Protein AF-A0A972DQG0-F1 (afdb_monomer_lite)

Radius of gyration: 12.49 Å; chains: 1; bounding box: 32×22×25 Å

Secondary structure (DSSP, 8-state):
---EEEEE-TTSPEEEEEEETTTTEEEEEEE-HHHHSPPP-

pLDDT: mean 93.58, std 8.58, range [61.16, 98.44]

Sequence (41 aa):
AAYSDLTLMKDKSVGVLWERGNYRFITFTRLDREFLEPAER

Foldseek 3Di:
DWDKDWDQDPVRWIWIWIADDVRPDTDIDTGDPPRVDDDDD

Structure (mmCIF, N/CA/C/O backbone):
data_AF-A0A972DQG0-F1
#
_entry.id   AF-A0A972DQG0-F1
#
loop_
_atom_site.group_PDB
_atom_site.id
_atom_site.type_symbol
_atom_site.label_atom_id
_atom_site.label_alt_id
_atom_site.label_comp_id
_atom_site.label_asym_id
_atom_site.label_entity_id
_atom_site.label_seq_id
_atom_site.pdbx_PDB_ins_code
_atom_site.Cartn_x
_atom_site.Cartn_y
_atom_sit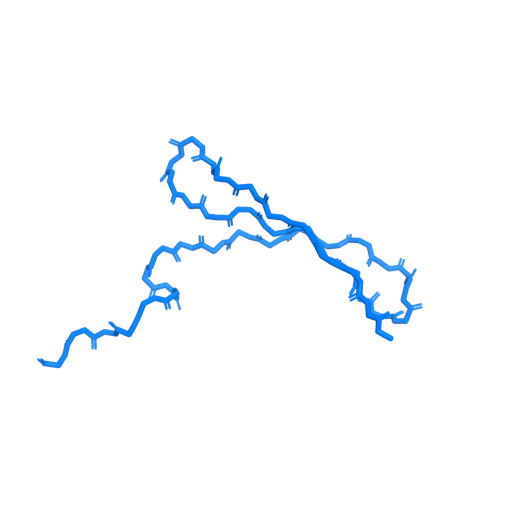e.Cartn_z
_atom_site.occupancy
_atom_site.B_iso_or_equiv
_atom_site.auth_seq_id
_atom_site.auth_comp_id
_atom_site.auth_asym_id
_atom_site.auth_atom_id
_atom_site.pdbx_PDB_model_num
ATOM 1 N N . ALA A 1 1 ? 10.164 -11.039 -6.761 1.00 62.38 1 ALA A N 1
ATOM 2 C CA . ALA A 1 1 ? 9.427 -10.471 -5.617 1.00 62.38 1 ALA A CA 1
ATOM 3 C C . ALA A 1 1 ? 9.442 -8.962 -5.786 1.00 62.38 1 ALA A C 1
ATOM 5 O O . ALA A 1 1 ? 10.468 -8.461 -6.220 1.00 62.38 1 ALA A O 1
ATOM 6 N N . ALA A 1 2 ? 8.332 -8.278 -5.524 1.00 86.88 2 ALA A N 1
ATOM 7 C CA . ALA A 1 2 ? 8.240 -6.819 -5.586 1.00 86.88 2 ALA A CA 1
ATOM 8 C C . ALA A 1 2 ? 8.093 -6.268 -4.159 1.00 86.88 2 ALA A C 1
ATOM 10 O O . ALA A 1 2 ? 7.607 -6.995 -3.289 1.00 86.88 2 ALA A O 1
ATOM 11 N N . TYR A 1 3 ? 8.537 -5.037 -3.913 1.00 96.31 3 TYR A N 1
ATOM 12 C CA . TYR A 1 3 ? 8.535 -4.432 -2.580 1.00 96.31 3 TYR A CA 1
ATOM 13 C C . TYR A 1 3 ? 7.321 -3.530 -2.339 1.00 96.31 3 TYR A C 1
ATOM 15 O O . TYR A 1 3 ? 6.714 -2.982 -3.265 1.00 96.31 3 TYR A O 1
ATOM 23 N N . SER A 1 4 ? 6.987 -3.366 -1.059 1.00 97.25 4 SER A N 1
ATOM 24 C CA . SER A 1 4 ? 5.974 -2.429 -0.581 1.00 97.25 4 SER A CA 1
ATOM 25 C C . SER A 1 4 ? 6.338 -1.869 0.789 1.00 97.25 4 SER A C 1
ATOM 27 O O . SER A 1 4 ? 7.003 -2.551 1.568 1.00 97.25 4 SER A O 1
ATOM 29 N N . ASP A 1 5 ? 5.834 -0.677 1.093 1.00 98.31 5 ASP A N 1
ATOM 30 C CA . ASP A 1 5 ? 5.905 -0.044 2.409 1.00 98.31 5 ASP A CA 1
ATOM 31 C C . ASP A 1 5 ? 4.552 0.583 2.786 1.00 98.31 5 ASP A C 1
ATOM 33 O O . ASP A 1 5 ? 3.718 0.880 1.920 1.00 98.31 5 ASP A O 1
ATOM 37 N N . LEU A 1 6 ? 4.320 0.745 4.088 1.00 98.25 6 LEU A N 1
ATOM 38 C CA . LEU A 1 6 ? 3.036 1.135 4.663 1.00 98.25 6 LEU A CA 1
ATOM 39 C C . LEU A 1 6 ? 3.191 2.309 5.625 1.00 98.25 6 LEU A C 1
ATOM 41 O O . LEU A 1 6 ? 4.146 2.399 6.391 1.00 98.25 6 LEU A O 1
ATOM 45 N N . THR A 1 7 ? 2.184 3.178 5.657 1.00 98.12 7 THR A N 1
ATOM 46 C CA . THR A 1 7 ? 2.086 4.229 6.672 1.00 98.12 7 THR A CA 1
ATOM 47 C C . THR A 1 7 ? 0.654 4.422 7.152 1.00 98.12 7 THR A C 1
ATOM 49 O O . THR A 1 7 ? -0.302 4.258 6.389 1.00 98.12 7 THR A O 1
ATOM 52 N N . LEU A 1 8 ? 0.502 4.801 8.422 1.00 98.12 8 LEU A N 1
ATOM 53 C CA . LEU A 1 8 ? -0.778 5.238 8.965 1.00 98.12 8 LEU A CA 1
ATOM 54 C C . LEU A 1 8 ? -0.997 6.714 8.616 1.00 98.12 8 LEU A C 1
ATOM 56 O O . LEU A 1 8 ? -0.191 7.577 8.968 1.00 98.12 8 LEU A O 1
ATOM 60 N N . MET A 1 9 ? -2.101 7.014 7.938 1.00 97.56 9 MET A N 1
ATOM 61 C CA . MET A 1 9 ? -2.464 8.376 7.557 1.00 97.56 9 MET A CA 1
ATOM 62 C C . MET A 1 9 ? -3.195 9.105 8.695 1.00 97.56 9 MET A C 1
ATOM 64 O O . MET A 1 9 ? -3.692 8.497 9.643 1.00 97.56 9 MET A O 1
ATOM 68 N N . LYS A 1 10 ? -3.297 10.439 8.600 1.00 97.56 10 LYS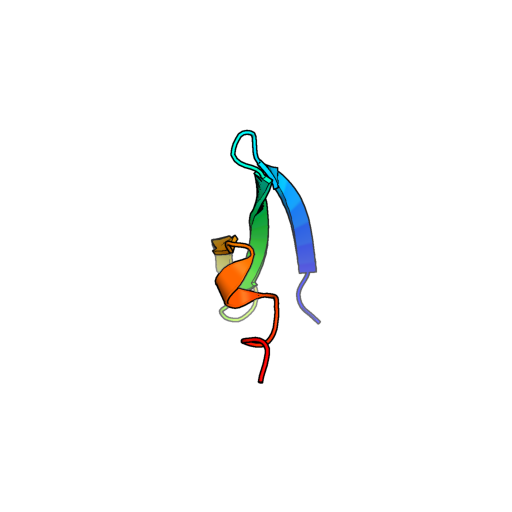 A N 1
ATOM 69 C CA . LYS A 1 10 ? -3.926 11.283 9.639 1.00 97.56 10 LYS A CA 1
ATOM 70 C C . LYS A 1 10 ? -5.390 10.927 9.920 1.00 97.56 10 LYS A C 1
ATOM 72 O O . LYS A 1 10 ? -5.848 11.083 11.045 1.00 97.56 10 LYS A O 1
ATOM 77 N N . ASP A 1 11 ? -6.108 10.449 8.910 1.00 96.75 11 ASP A N 1
ATOM 78 C CA . ASP A 1 11 ? -7.501 9.999 9.009 1.00 96.75 11 ASP A CA 1
ATOM 79 C C . ASP A 1 11 ? -7.638 8.517 9.390 1.00 96.75 11 ASP A C 1
ATOM 81 O O . ASP A 1 11 ? -8.726 7.956 9.303 1.00 96.75 11 ASP A O 1
ATOM 85 N N . LYS A 1 12 ? -6.540 7.896 9.839 1.00 95.44 12 LYS A N 1
ATOM 86 C CA . LYS A 1 12 ? -6.448 6.492 10.258 1.00 95.44 12 LYS A CA 1
ATOM 87 C C . LYS A 1 12 ? -6.636 5.467 9.136 1.00 95.44 12 LYS A C 1
ATOM 89 O O . LYS A 1 12 ? -6.697 4.277 9.431 1.00 95.44 12 LYS A O 1
ATOM 94 N N . SER A 1 13 ? -6.679 5.891 7.874 1.00 97.69 13 SER A N 1
ATOM 95 C CA . SER A 1 13 ? -6.521 4.973 6.742 1.00 97.69 13 SER A CA 1
ATOM 96 C C . SER A 1 13 ? -5.056 4.551 6.567 1.00 97.69 13 SER A C 1
ATOM 98 O O . SER A 1 13 ? -4.143 5.176 7.119 1.00 97.69 13 SER A O 1
ATOM 100 N N . VAL A 1 14 ? -4.820 3.483 5.805 1.00 98.31 14 VAL A N 1
ATOM 101 C CA . VAL A 1 14 ? -3.475 2.989 5.490 1.00 98.31 14 VAL A CA 1
ATOM 102 C C . VAL A 1 14 ? -3.076 3.458 4.095 1.00 98.31 14 VAL A C 1
ATOM 104 O O . VAL A 1 14 ? -3.771 3.200 3.112 1.00 98.31 14 VAL A O 1
ATOM 107 N N . GLY A 1 15 ? -1.936 4.140 4.005 1.00 98.44 15 GLY A N 1
ATOM 108 C CA . GLY A 1 15 ? -1.276 4.435 2.739 1.00 98.44 15 GLY A CA 1
ATOM 109 C C . GLY A 1 15 ? -0.310 3.310 2.380 1.00 98.44 15 GLY A C 1
ATOM 110 O O . GLY A 1 15 ? 0.557 2.973 3.182 1.00 98.44 15 GLY A O 1
ATOM 111 N N . VAL A 1 16 ? -0.447 2.755 1.178 1.00 98.38 16 VAL A N 1
ATOM 112 C CA . VAL A 1 16 ? 0.405 1.689 0.641 1.00 98.38 16 VAL A CA 1
ATOM 113 C C . VAL A 1 16 ? 1.196 2.227 -0.537 1.00 98.38 16 VAL A C 1
ATOM 115 O O . VAL A 1 16 ? 0.606 2.666 -1.527 1.00 98.38 16 VAL A O 1
ATOM 118 N N . LEU A 1 17 ? 2.521 2.153 -0.456 1.00 98.38 17 LEU A N 1
ATOM 119 C CA . LEU A 1 17 ? 3.402 2.344 -1.601 1.00 98.38 17 LEU A CA 1
ATOM 120 C C . LEU A 1 17 ? 3.903 0.974 -2.054 1.00 98.38 17 LEU A C 1
ATOM 122 O O . LEU A 1 17 ? 4.437 0.226 -1.242 1.00 98.38 17 LEU A O 1
ATOM 126 N N . TRP A 1 18 ? 3.731 0.620 -3.326 1.00 98.06 18 TRP A N 1
ATOM 127 C CA . TRP A 1 18 ? 4.124 -0.704 -3.813 1.00 98.06 18 TRP A CA 1
ATOM 128 C C . TRP A 1 18 ? 4.551 -0.709 -5.279 1.00 98.06 18 TRP A C 1
ATOM 130 O O . TRP A 1 18 ? 4.092 0.095 -6.096 1.00 98.06 18 TRP A O 1
ATOM 140 N N . GLU A 1 19 ? 5.452 -1.628 -5.610 1.00 98.19 19 GLU A N 1
ATOM 141 C CA . GLU A 1 19 ? 5.980 -1.820 -6.958 1.00 98.19 19 GLU A CA 1
ATOM 142 C C . GLU A 1 19 ? 5.064 -2.717 -7.799 1.00 98.19 19 GLU A C 1
ATOM 144 O O . GLU A 1 19 ? 4.650 -3.797 -7.371 1.00 98.19 19 GLU A O 1
ATOM 149 N N . ARG A 1 20 ? 4.787 -2.320 -9.047 1.00 95.81 20 ARG A N 1
ATOM 150 C CA . ARG A 1 20 ? 4.016 -3.148 -9.989 1.00 95.81 20 ARG A CA 1
ATOM 151 C C . ARG A 1 20 ? 4.465 -3.001 -11.436 1.00 95.81 20 ARG A C 1
ATOM 153 O O . ARG A 1 2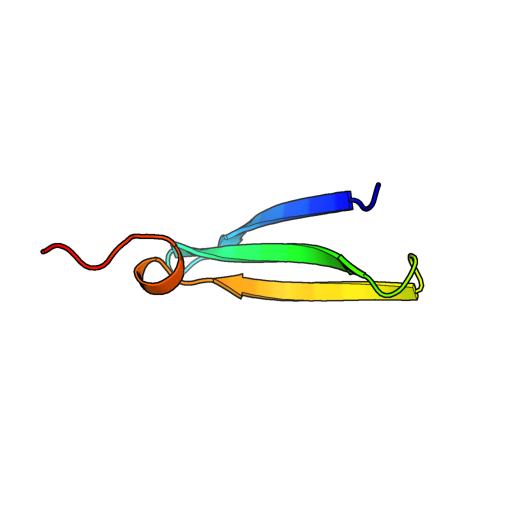0 ? 5.259 -2.132 -11.791 1.00 95.81 20 ARG A O 1
ATOM 160 N N . GLY A 1 21 ? 3.925 -3.870 -12.292 1.00 94.94 21 GLY A N 1
ATOM 161 C CA . GLY A 1 21 ? 4.207 -3.860 -13.729 1.00 94.94 21 GLY A CA 1
ATOM 162 C C . GLY A 1 21 ? 5.664 -4.193 -14.046 1.00 94.94 21 GLY A C 1
ATOM 163 O O . GLY A 1 21 ? 6.273 -3.508 -14.862 1.00 94.94 21 GLY A O 1
ATOM 164 N N . ASN A 1 22 ? 6.216 -5.217 -13.383 1.00 95.12 22 ASN A N 1
ATOM 165 C CA . ASN A 1 22 ? 7.621 -5.618 -13.501 1.00 95.12 22 ASN A CA 1
ATOM 166 C C . ASN A 1 22 ? 8.586 -4.459 -13.179 1.00 95.12 22 ASN A C 1
ATOM 168 O O . ASN A 1 22 ? 9.409 -4.081 -14.009 1.00 95.12 22 ASN A O 1
ATOM 172 N N . TYR A 1 23 ? 8.435 -3.875 -11.982 1.00 94.62 23 TYR A N 1
ATOM 173 C CA . TYR A 1 23 ? 9.288 -2.802 -11.438 1.00 94.62 23 TYR A CA 1
ATOM 174 C C . TYR A 1 23 ? 9.261 -1.479 -12.220 1.00 94.62 23 TYR A C 1
ATOM 176 O O . TYR A 1 23 ? 10.139 -0.636 -12.071 1.00 94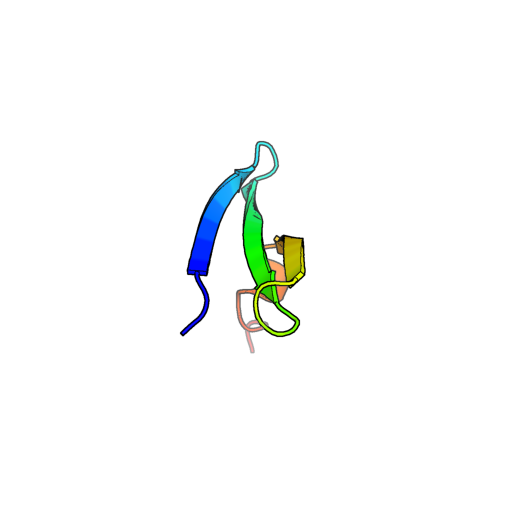.62 23 TYR A O 1
ATOM 184 N N . ARG A 1 24 ? 8.248 -1.275 -13.069 1.00 96.69 24 ARG A N 1
ATOM 185 C CA . ARG A 1 24 ? 8.111 -0.051 -13.874 1.00 96.69 24 ARG A CA 1
ATOM 186 C C . ARG A 1 24 ? 7.373 1.068 -13.160 1.00 96.69 24 ARG A C 1
ATOM 188 O O . ARG A 1 24 ? 7.492 2.221 -13.561 1.00 96.69 24 ARG A O 1
ATOM 195 N N . PHE A 1 25 ? 6.581 0.729 -12.148 1.00 97.44 25 PHE A N 1
ATOM 196 C CA . PHE A 1 25 ? 5.711 1.683 -11.479 1.00 97.44 25 PHE A CA 1
ATOM 197 C C . PHE A 1 25 ? 5.810 1.534 -9.973 1.00 97.44 25 PHE A C 1
ATOM 199 O O . PHE A 1 25 ? 5.651 0.432 -9.448 1.00 97.44 25 PHE A O 1
ATOM 206 N N . ILE A 1 26 ? 5.963 2.669 -9.300 1.00 97.81 26 ILE A N 1
ATOM 207 C CA . ILE A 1 26 ? 5.653 2.813 -7.884 1.00 97.81 26 ILE A CA 1
ATOM 208 C C . ILE A 1 26 ? 4.226 3.355 -7.800 1.00 97.81 26 ILE A C 1
ATOM 210 O O . ILE A 1 26 ? 3.901 4.370 -8.414 1.00 97.81 26 ILE A O 1
ATOM 214 N N . THR A 1 27 ? 3.354 2.640 -7.097 1.00 98.00 27 THR A N 1
ATOM 215 C CA . THR A 1 27 ? 1.923 2.947 -7.006 1.00 98.00 27 THR A CA 1
ATOM 216 C C . THR A 1 27 ? 1.548 3.272 -5.575 1.00 98.00 27 THR A C 1
ATOM 218 O O . THR A 1 27 ? 1.932 2.551 -4.659 1.00 98.00 27 THR A O 1
ATOM 221 N N . PHE A 1 28 ? 0.770 4.339 -5.402 1.00 98.19 28 PHE A N 1
ATOM 222 C CA . PHE A 1 28 ? 0.134 4.663 -4.134 1.00 98.19 28 PHE A CA 1
ATOM 223 C C . PHE A 1 28 ? -1.308 4.151 -4.128 1.00 98.19 28 PHE A C 1
ATOM 225 O O . PHE A 1 28 ? -2.065 4.376 -5.074 1.00 98.19 28 PHE 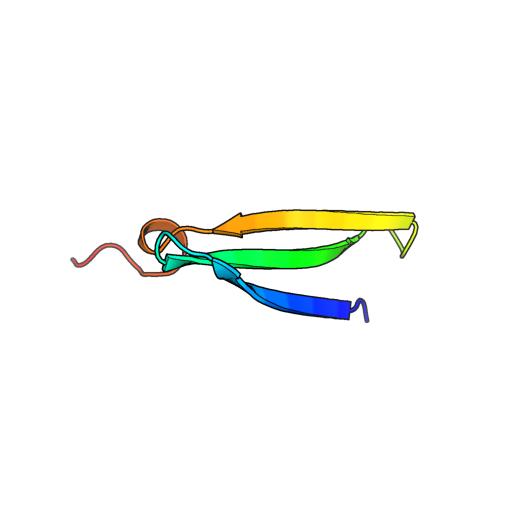A O 1
ATOM 232 N N . THR A 1 29 ? -1.695 3.461 -3.063 1.00 98.06 29 THR A N 1
ATOM 233 C CA . THR A 1 29 ? -3.065 3.005 -2.830 1.00 98.06 29 THR A CA 1
ATOM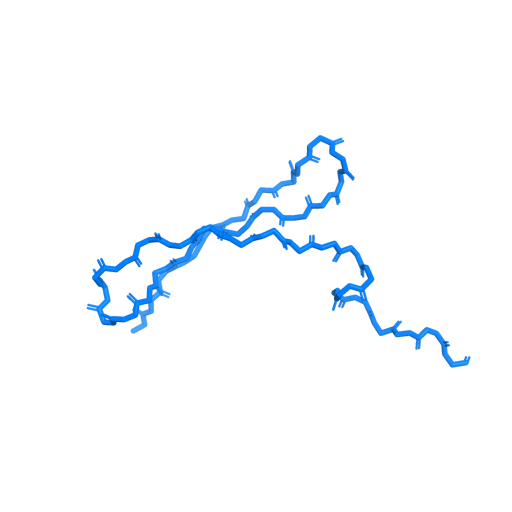 234 C C . THR A 1 29 ? -3.444 3.337 -1.399 1.00 98.06 29 THR A C 1
ATOM 236 O O . THR A 1 29 ? -2.683 3.068 -0.476 1.00 98.06 29 THR A O 1
ATOM 239 N N . ARG A 1 30 ? -4.618 3.935 -1.213 1.00 98.19 30 ARG A N 1
ATOM 240 C CA . ARG A 1 30 ? -5.171 4.220 0.108 1.00 98.19 30 ARG A CA 1
ATOM 241 C C . ARG A 1 30 ? -6.252 3.193 0.415 1.00 98.19 30 ARG A C 1
ATOM 243 O O . ARG A 1 30 ? -7.146 3.013 -0.405 1.00 98.19 30 ARG A O 1
ATOM 250 N N . LEU A 1 31 ? -6.155 2.552 1.575 1.00 97.75 31 LEU A N 1
ATOM 251 C CA . LEU A 1 31 ? -7.108 1.554 2.054 1.00 97.75 31 LEU A CA 1
ATOM 252 C C . LEU A 1 31 ? -7.742 2.054 3.352 1.00 97.75 31 LEU A C 1
ATOM 254 O O . LEU A 1 31 ? -7.031 2.452 4.279 1.00 97.75 31 LEU A O 1
ATOM 258 N N . ASP A 1 32 ? -9.068 2.066 3.413 1.00 96.19 32 ASP A N 1
ATOM 259 C CA . ASP A 1 32 ? -9.803 2.309 4.651 1.00 96.19 32 ASP A CA 1
ATOM 260 C C . ASP A 1 32 ? -9.986 1.009 5.447 1.00 96.19 32 ASP A C 1
ATOM 262 O O . ASP A 1 32 ? -9.601 -0.086 5.027 1.00 96.19 32 ASP A O 1
ATOM 266 N N . ARG A 1 33 ? -10.524 1.148 6.659 1.00 91.88 33 ARG A N 1
ATOM 267 C CA . ARG A 1 33 ? -10.747 0.008 7.545 1.00 91.88 33 ARG A CA 1
ATOM 268 C C . ARG A 1 33 ? -11.860 -0.903 7.032 1.00 91.88 33 ARG A C 1
ATOM 270 O O . ARG A 1 33 ? -11.762 -2.107 7.224 1.00 91.88 33 ARG A O 1
ATOM 277 N N . GLU A 1 34 ? -12.876 -0.344 6.377 1.00 93.00 34 GLU A N 1
ATOM 278 C CA . GLU A 1 34 ? -13.983 -1.120 5.809 1.00 93.00 34 GLU A CA 1
ATOM 279 C C . GLU A 1 34 ? -13.511 -2.063 4.697 1.00 93.00 34 GLU A C 1
ATOM 281 O O . GLU A 1 34 ? -14.045 -3.157 4.553 1.00 93.00 34 GLU A O 1
ATOM 286 N N . PHE A 1 35 ? -12.489 -1.672 3.935 1.00 93.50 35 PHE A N 1
ATOM 287 C CA . PHE A 1 35 ? -11.847 -2.536 2.951 1.00 93.50 35 PHE A CA 1
ATOM 288 C C . PHE A 1 35 ? -11.029 -3.668 3.592 1.00 93.50 35 PHE A C 1
ATOM 290 O O . PHE A 1 35 ? -10.992 -4.779 3.063 1.00 93.50 35 PHE A O 1
ATOM 297 N N . LEU A 1 36 ? -10.317 -3.376 4.686 1.00 92.50 36 LEU A N 1
ATOM 298 C CA . LEU A 1 36 ? -9.378 -4.314 5.314 1.00 92.50 36 LEU A CA 1
ATOM 299 C C . LEU A 1 36 ? -10.064 -5.347 6.209 1.00 92.50 36 LEU A C 1
ATOM 301 O O . LEU A 1 36 ? -9.593 -6.479 6.309 1.00 92.50 36 LEU A O 1
ATOM 305 N N . GLU A 1 37 ? -11.139 -4.949 6.878 1.00 90.19 37 GLU A N 1
ATOM 306 C CA . GLU A 1 37 ? -11.845 -5.785 7.840 1.00 90.19 37 GLU A CA 1
ATOM 307 C C . GLU A 1 37 ? -13.057 -6.460 7.179 1.00 90.19 37 GLU A C 1
ATOM 309 O O . GLU A 1 37 ? -13.755 -5.845 6.372 1.00 90.19 37 GLU A O 1
ATOM 314 N N . PRO A 1 38 ? -13.363 -7.723 7.511 1.00 87.38 38 PRO A N 1
ATOM 315 C CA . PRO A 1 38 ? -14.597 -8.351 7.060 1.00 87.38 38 PRO A CA 1
ATOM 316 C C . PRO A 1 38 ? -15.819 -7.617 7.631 1.00 87.38 38 PRO A C 1
ATOM 318 O O . PRO A 1 38 ? -15.824 -7.216 8.795 1.00 87.38 38 PRO A O 1
ATOM 321 N N . ALA A 1 39 ? -16.887 -7.499 6.835 1.00 81.50 39 ALA A N 1
ATOM 322 C CA . ALA A 1 39 ? -18.177 -7.044 7.345 1.00 81.50 39 ALA A CA 1
ATOM 323 C C . ALA A 1 39 ? -18.648 -8.013 8.443 1.00 81.50 39 ALA A C 1
ATOM 325 O O . ALA A 1 39 ? -18.758 -9.219 8.196 1.00 81.50 39 ALA A O 1
ATOM 326 N N . GLU A 1 40 ? -18.879 -7.497 9.653 1.00 76.62 40 GLU A N 1
ATOM 327 C CA . GLU A 1 40 ? -19.412 -8.287 10.764 1.00 76.62 40 GLU A CA 1
ATOM 328 C C . GLU A 1 40 ? -20.739 -8.935 10.326 1.00 76.62 40 GLU A C 1
ATOM 330 O O . GLU A 1 40 ? -21.620 -8.265 9.780 1.00 76.62 40 GLU A O 1
ATOM 335 N N . ARG A 1 41 ? -20.830 -10.261 10.483 1.00 61.16 41 ARG A N 1
ATOM 336 C CA . ARG A 1 41 ? -22.043 -11.049 10.222 1.00 61.16 41 ARG A CA 1
ATOM 337 C C . ARG A 1 41 ? -23.015 -10.954 11.384 1.00 61.16 41 ARG A C 1
ATOM 339 O O . ARG A 1 41 ? -22.531 -11.035 12.534 1.00 61.16 41 ARG A O 1
#